Protein AF-A0A7C6XML5-F1 (afdb_monomer)

Radius of gyration: 17.0 Å; Cα contacts (8 Å, |Δi|>4): 108; chains: 1; bounding box: 41×27×44 Å

Nearest PDB structures (foldseek):
  8hfw-assembly1_A  TM=8.105E-01  e=1.320E-04  Burkholderia pyrrocinia
  3ksr-assembly1_A-2  TM=8.684E-01  e=2.801E-01  Xanthomonas campestris pv. campestris str. ATCC 33913
  1dwo-assembly1_A  TM=8.108E-01  e=1.750E-01  Manihot esculenta
  8j82-assembly2_D  TM=9.153E-01  e=4.191E-01  synthetic construct
  3stx-assembly1_A  TM=7.709E-01  e=3.919E-01  Solanum habrochaites

Foldseek 3Di:
DDQAEAEAEDDPPDALVVCPVVVVVCVVVVHHYDYHGQQCDDVNVDAFPCPDPVHNPVRNVPDDGSCVPPDVVSRVVRVVVVNVVRVVVD

Mean predicted aligned error: 3.47 Å

Structure (mmCIF, N/CA/C/O backbone):
data_AF-A0A7C6XML5-F1
#
_entry.id   AF-A0A7C6XML5-F1
#
loop_
_atom_site.group_PDB
_atom_site.id
_atom_site.type_symbol
_atom_site.label_atom_id
_atom_site.label_alt_id
_atom_site.label_comp_id
_atom_site.label_asym_id
_atom_site.label_entity_id
_atom_site.label_seq_id
_atom_site.pdbx_PDB_ins_code
_atom_site.Cartn_x
_atom_site.Cartn_y
_atom_site.Cartn_z
_atom_site.occupancy
_atom_site.B_iso_or_equiv
_atom_site.auth_seq_id
_atom_site.auth_comp_id
_atom_site.auth_asym_id
_atom_site.auth_atom_id
_atom_site.pdbx_PDB_model_num
ATOM 1 N N . MET A 1 1 ? -19.913 -3.870 22.309 1.00 60.12 1 MET A N 1
ATOM 2 C CA . MET A 1 1 ? -19.540 -4.594 21.073 1.00 60.12 1 MET A CA 1
ATOM 3 C C . MET A 1 1 ? -18.197 -4.051 20.616 1.00 60.12 1 MET A C 1
ATOM 5 O O . MET A 1 1 ? -18.021 -2.842 20.679 1.00 60.12 1 MET A O 1
ATOM 9 N N . THR A 1 2 ? -17.244 -4.900 20.236 1.00 76.44 2 THR A N 1
ATOM 10 C CA . THR A 1 2 ? -15.965 -4.450 19.663 1.00 76.44 2 THR A CA 1
ATOM 11 C C . THR A 1 2 ? -16.217 -3.877 18.271 1.00 76.44 2 THR A C 1
ATOM 13 O O . THR A 1 2 ? -16.793 -4.559 17.425 1.00 76.44 2 THR A O 1
ATOM 16 N N . GLN A 1 3 ? -15.834 -2.624 18.039 1.00 84.38 3 GLN A N 1
ATOM 17 C CA . GLN A 1 3 ? -15.988 -1.984 16.733 1.00 84.38 3 GLN A CA 1
ATOM 18 C C . GLN A 1 3 ? -14.941 -2.549 15.762 1.00 84.38 3 GLN A C 1
ATOM 20 O O . GLN A 1 3 ? -13.765 -2.545 16.122 1.00 84.38 3 GLN A O 1
ATOM 25 N N . PRO A 1 4 ? -15.314 -3.045 14.570 1.00 90.75 4 PRO A N 1
ATOM 26 C CA . PRO A 1 4 ? -14.350 -3.633 13.641 1.00 90.75 4 PRO A CA 1
ATOM 27 C C . PRO A 1 4 ? -13.365 -2.581 13.117 1.00 90.75 4 PRO A C 1
ATOM 29 O O . PRO A 1 4 ? -13.716 -1.406 12.989 1.00 90.75 4 PRO A O 1
ATOM 32 N N . THR A 1 5 ? -12.152 -3.009 12.773 1.00 96.06 5 THR A N 1
ATOM 33 C CA . THR A 1 5 ? -11.224 -2.194 11.981 1.00 96.06 5 THR A CA 1
ATOM 34 C C . THR A 1 5 ? -11.589 -2.281 10.497 1.00 96.06 5 THR A C 1
ATOM 36 O O . THR A 1 5 ? -11.713 -3.372 9.940 1.00 96.06 5 THR A O 1
ATOM 39 N N . LEU A 1 6 ? -11.754 -1.130 9.841 1.00 96.62 6 LEU A N 1
ATOM 40 C CA . LEU A 1 6 ? -11.989 -1.054 8.398 1.00 96.62 6 LEU A CA 1
ATOM 41 C C . LEU A 1 6 ? -10.664 -1.183 7.636 1.00 96.62 6 LEU A C 1
ATOM 43 O O . LEU A 1 6 ? -9.797 -0.318 7.755 1.00 96.62 6 LEU A O 1
ATOM 47 N N . ILE A 1 7 ? -10.516 -2.230 6.826 1.00 97.56 7 ILE A N 1
ATOM 48 C CA . ILE A 1 7 ? -9.406 -2.334 5.871 1.00 97.56 7 ILE A CA 1
ATOM 49 C C . ILE A 1 7 ? -9.786 -1.593 4.590 1.00 97.56 7 ILE A C 1
ATOM 51 O O . ILE A 1 7 ? -10.789 -1.921 3.956 1.00 97.56 7 ILE A O 1
ATOM 55 N N . LEU A 1 8 ? -8.988 -0.596 4.212 1.00 98.12 8 LEU A N 1
ATOM 56 C CA . LEU A 1 8 ? -9.203 0.211 3.013 1.00 98.12 8 LEU A CA 1
ATOM 57 C C . LEU A 1 8 ? -8.257 -0.268 1.910 1.00 98.12 8 LEU A C 1
ATOM 59 O O . LEU A 1 8 ? -7.035 -0.175 2.045 1.00 98.12 8 LEU A O 1
ATOM 63 N N . VAL A 1 9 ? -8.834 -0.788 0.828 1.00 97.81 9 VAL A N 1
ATOM 64 C CA . VAL A 1 9 ? -8.103 -1.340 -0.319 1.00 97.81 9 VAL A CA 1
ATOM 65 C C . VAL A 1 9 ? -8.235 -0.381 -1.491 1.00 97.81 9 VAL A C 1
ATOM 67 O O . VAL A 1 9 ? -9.344 0.008 -1.859 1.00 97.81 9 VAL A O 1
ATOM 70 N N . HIS A 1 10 ? -7.106 0.034 -2.058 1.00 97.38 10 HIS A N 1
ATOM 71 C CA . HIS A 1 10 ? -7.093 0.998 -3.152 1.00 97.38 10 HIS A CA 1
ATOM 72 C C . HIS A 1 10 ? -7.569 0.368 -4.473 1.00 97.38 10 HIS A C 1
ATOM 74 O O . HIS A 1 10 ? -7.524 -0.848 -4.665 1.00 97.38 10 HIS A O 1
ATOM 80 N N . GLY A 1 11 ? -8.014 1.214 -5.405 1.00 93.19 11 GLY A N 1
ATOM 81 C CA . GLY A 1 11 ? -8.329 0.808 -6.776 1.00 93.19 11 GLY A CA 1
ATOM 82 C C . GLY A 1 11 ? -7.082 0.655 -7.654 1.00 93.19 11 GLY A C 1
ATOM 83 O O . GLY A 1 11 ? -5.950 0.820 -7.198 1.00 93.19 11 GLY A O 1
ATOM 84 N N . ALA A 1 12 ? -7.288 0.365 -8.938 1.00 89.69 12 ALA A N 1
ATOM 85 C CA . ALA A 1 12 ? -6.199 0.323 -9.911 1.00 89.69 12 ALA A CA 1
ATOM 86 C C . ALA A 1 12 ? -5.474 1.679 -10.004 1.00 89.69 12 ALA A C 1
ATOM 88 O O . ALA A 1 12 ? -6.111 2.729 -9.920 1.00 89.69 12 ALA A O 1
ATOM 89 N N . PHE A 1 13 ? -4.153 1.639 -10.216 1.00 88.62 13 PHE A N 1
ATOM 90 C CA . PHE A 1 13 ? -3.295 2.825 -10.377 1.00 88.62 13 PHE A CA 1
ATOM 91 C C . PHE A 1 13 ? -3.278 3.783 -9.170 1.00 88.62 13 PHE A C 1
ATOM 93 O O . PHE A 1 13 ? -2.984 4.966 -9.320 1.00 88.62 13 PHE A O 1
ATOM 100 N N . ALA A 1 14 ? -3.590 3.278 -7.976 1.00 95.06 14 ALA A N 1
ATOM 101 C CA . ALA A 1 14 ? -3.634 4.047 -6.736 1.00 95.06 14 ALA A CA 1
ATOM 102 C C . ALA A 1 14 ? -2.747 3.418 -5.651 1.00 95.06 14 ALA A C 1
ATOM 104 O O . ALA A 1 14 ? -2.133 2.372 -5.854 1.00 95.06 14 ALA A O 1
ATOM 105 N N . THR A 1 15 ? -2.679 4.074 -4.496 1.00 97.06 15 THR A N 1
ATOM 106 C CA . THR A 1 15 ? -1.979 3.581 -3.305 1.00 97.06 15 THR A CA 1
ATOM 107 C C . THR A 1 15 ? -2.832 3.827 -2.064 1.00 97.06 15 THR A C 1
ATOM 109 O O . THR A 1 15 ? -3.827 4.558 -2.103 1.00 97.06 15 THR A O 1
ATOM 112 N N . SER A 1 16 ? -2.428 3.249 -0.938 1.00 97.81 16 SER A N 1
ATOM 113 C CA . SER A 1 16 ? -3.012 3.480 0.384 1.00 97.81 16 SER A CA 1
ATOM 114 C C . SER A 1 16 ? -3.085 4.969 0.752 1.00 97.81 16 SER A C 1
ATOM 116 O O . SER A 1 16 ? -4.032 5.396 1.412 1.00 97.81 16 SER A O 1
ATOM 118 N N . PHE A 1 17 ? -2.150 5.792 0.259 1.00 97.00 17 PHE A N 1
ATOM 119 C CA . PHE A 1 17 ? -2.085 7.230 0.544 1.00 97.00 17 PHE A CA 1
ATOM 120 C C . PHE A 1 17 ? -3.325 7.998 0.083 1.00 97.00 17 PHE A C 1
ATOM 122 O O . PHE A 1 17 ? -3.678 9.009 0.692 1.00 97.00 17 PHE A O 1
ATOM 129 N N . SER A 1 18 ? -4.024 7.513 -0.948 1.00 96.94 18 SER A N 1
ATOM 130 C CA . SER A 1 18 ? -5.266 8.127 -1.427 1.00 96.94 18 SER A CA 1
ATOM 131 C C . SER A 1 18 ? -6.369 8.145 -0.361 1.00 96.94 18 SER A C 1
ATOM 133 O O . SER A 1 18 ? -7.281 8.964 -0.445 1.00 96.94 18 SER A O 1
ATOM 135 N N . PHE A 1 19 ? -6.280 7.292 0.663 1.00 98.50 19 PHE A N 1
ATOM 136 C CA . PHE A 1 19 ? -7.236 7.259 1.767 1.00 98.50 19 PHE A CA 1
ATOM 137 C C . PHE A 1 19 ? -6.912 8.214 2.914 1.00 98.50 19 PHE A C 1
ATOM 139 O O . PHE A 1 19 ? -7.714 8.285 3.840 1.00 98.50 19 PHE A O 1
ATOM 146 N N . ALA A 1 20 ? -5.810 8.970 2.884 1.00 98.25 20 ALA A N 1
ATOM 147 C CA . ALA A 1 20 ? -5.434 9.829 4.011 1.00 98.25 20 ALA A CA 1
ATOM 148 C C . ALA A 1 20 ? -6.560 10.791 4.467 1.00 98.25 20 ALA A C 1
ATOM 150 O O . ALA A 1 20 ? -6.832 10.829 5.670 1.00 98.25 20 ALA A O 1
ATOM 151 N N . PRO A 1 21 ? -7.296 11.487 3.570 1.00 98.38 21 PRO A N 1
ATOM 152 C CA . PRO A 1 21 ? -8.438 12.306 3.987 1.00 98.38 21 PRO A CA 1
ATOM 153 C C . PRO A 1 21 ? -9.574 11.482 4.612 1.00 98.38 21 PRO A C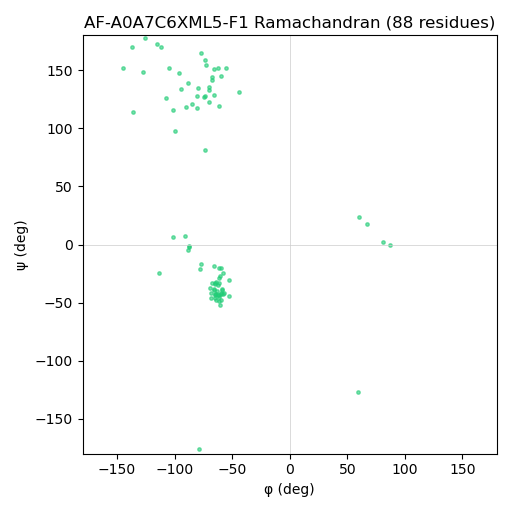 1
ATOM 155 O O . PRO A 1 21 ? -10.138 11.878 5.626 1.00 98.38 21 PRO A O 1
ATOM 158 N N . LEU A 1 22 ? -9.879 10.303 4.056 1.00 98.38 22 LEU A N 1
ATOM 159 C CA . LEU A 1 22 ? -10.907 9.412 4.602 1.00 98.38 22 LEU A CA 1
ATOM 160 C C . LEU A 1 22 ? -10.514 8.889 5.989 1.00 98.38 22 LEU A C 1
ATOM 162 O O . LEU A 1 22 ? -11.342 8.861 6.892 1.00 98.38 22 LEU A O 1
ATOM 166 N N . GLN A 1 23 ? -9.259 8.484 6.178 1.00 98.25 23 GLN A N 1
ATOM 167 C CA . GLN A 1 23 ? -8.774 8.006 7.470 1.00 98.25 23 GLN A CA 1
ATOM 168 C C . GLN A 1 23 ? -8.805 9.104 8.542 1.00 98.25 23 GLN A C 1
ATOM 170 O O . GLN A 1 23 ? -9.071 8.785 9.699 1.00 98.25 23 GLN A O 1
ATOM 175 N N . ALA A 1 24 ? -8.595 10.374 8.174 1.00 98.62 24 ALA A N 1
ATOM 176 C CA . ALA A 1 24 ? -8.758 11.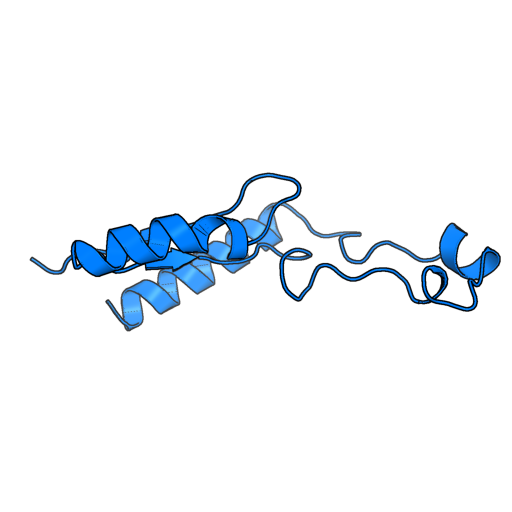502 9.092 1.00 98.62 24 ALA A CA 1
ATOM 177 C C . ALA A 1 24 ? -10.216 11.647 9.566 1.00 98.62 24 ALA A C 1
ATOM 179 O O . ALA A 1 24 ? -10.460 11.703 10.771 1.00 98.62 24 ALA A O 1
ATOM 180 N N . GLU A 1 25 ? -11.188 11.608 8.649 1.00 98.69 25 GLU A N 1
ATOM 181 C CA . GLU A 1 25 ? -12.617 11.643 9.001 1.00 98.69 25 GLU A CA 1
ATOM 182 C C . GLU A 1 25 ? -13.023 10.437 9.859 1.00 98.69 25 GLU A C 1
ATOM 184 O O . GLU A 1 25 ? -13.658 10.586 10.903 1.00 98.69 25 GLU A O 1
ATOM 189 N N . LEU A 1 26 ? -12.589 9.229 9.484 1.00 97.88 26 LEU A N 1
ATOM 190 C CA . LEU A 1 26 ? -12.828 8.023 10.279 1.00 97.88 26 LEU A CA 1
ATOM 191 C C . LEU A 1 26 ? -12.264 8.170 11.699 1.00 97.88 26 LEU A C 1
ATOM 193 O O . LEU A 1 26 ? -12.950 7.819 12.659 1.00 97.88 26 LEU A O 1
ATOM 197 N N . ALA A 1 27 ? -11.071 8.749 11.852 1.00 97.75 27 ALA A N 1
ATOM 198 C CA . ALA A 1 27 ? -10.476 9.009 13.159 1.00 97.75 27 ALA A CA 1
ATOM 199 C C . ALA A 1 27 ? -11.289 10.019 13.990 1.00 97.75 27 ALA A C 1
ATOM 201 O O . ALA A 1 27 ? -11.519 9.763 15.173 1.00 97.75 27 ALA A O 1
ATOM 202 N N . PHE A 1 28 ? -11.792 11.110 13.395 1.00 98.25 28 PHE A N 1
ATOM 203 C CA . PHE A 1 28 ? -12.681 12.060 14.089 1.00 98.25 28 PHE A CA 1
ATOM 204 C C . PHE A 1 28 ? -13.992 11.416 14.560 1.00 98.25 28 PHE A C 1
ATOM 206 O O . PHE A 1 28 ? -14.540 11.808 15.590 1.00 98.25 28 PHE A O 1
ATOM 213 N N . HIS A 1 29 ? -14.459 10.384 13.857 1.00 96.69 29 HIS A N 1
ATOM 214 C CA . HIS A 1 29 ? -15.633 9.594 14.227 1.00 96.69 29 HIS A CA 1
ATOM 215 C C . HIS A 1 29 ? -15.319 8.370 15.109 1.00 96.69 29 HIS A C 1
ATOM 217 O O . HIS A 1 29 ? -16.206 7.554 15.366 1.00 96.69 29 HIS A O 1
ATOM 223 N N . GLY A 1 30 ? -14.077 8.215 15.582 1.00 95.62 30 GLY A N 1
ATOM 224 C CA . GLY A 1 30 ? -13.667 7.084 16.421 1.00 95.62 30 GLY A CA 1
ATOM 225 C C . GLY A 1 30 ? -13.669 5.733 15.695 1.00 95.62 30 GLY A C 1
ATOM 226 O O . GLY A 1 30 ? -13.682 4.683 16.335 1.00 95.62 30 GLY A O 1
ATOM 227 N N . VAL A 1 31 ? -13.669 5.732 14.361 1.00 95.75 31 VAL A N 1
ATOM 228 C CA . VAL A 1 31 ? -13.642 4.527 13.531 1.00 95.75 31 VAL A CA 1
ATOM 229 C C . VAL A 1 31 ? -12.203 4.129 13.239 1.00 95.75 31 VAL A C 1
ATOM 231 O O . VAL A 1 31 ? -11.447 4.843 12.580 1.00 95.75 31 VAL A O 1
ATOM 234 N N . ARG A 1 32 ? -11.827 2.934 13.693 1.00 96.06 32 ARG A N 1
ATOM 235 C CA . ARG A 1 32 ? -10.517 2.354 13.393 1.00 96.06 32 ARG A CA 1
ATOM 236 C C . ARG A 1 32 ? -10.441 1.951 11.928 1.00 96.06 32 ARG A C 1
ATOM 238 O O . ARG A 1 32 ? -11.344 1.296 11.406 1.00 96.06 32 ARG A O 1
ATOM 245 N N . SER A 1 33 ? -9.349 2.323 11.273 1.00 97.25 33 SER A N 1
ATOM 246 C CA . SER A 1 33 ? -9.102 1.977 9.879 1.00 97.25 33 SER A CA 1
ATOM 247 C C . SER A 1 33 ? -7.624 1.726 9.611 1.00 97.25 33 SER A C 1
ATOM 249 O O . SER A 1 33 ? -6.757 2.298 10.271 1.00 97.25 33 SER A O 1
ATOM 251 N N . ALA A 1 34 ? -7.348 0.887 8.619 1.00 97.12 34 ALA A N 1
ATOM 252 C CA . ALA A 1 34 ? -6.016 0.651 8.087 1.00 97.12 34 ALA A CA 1
A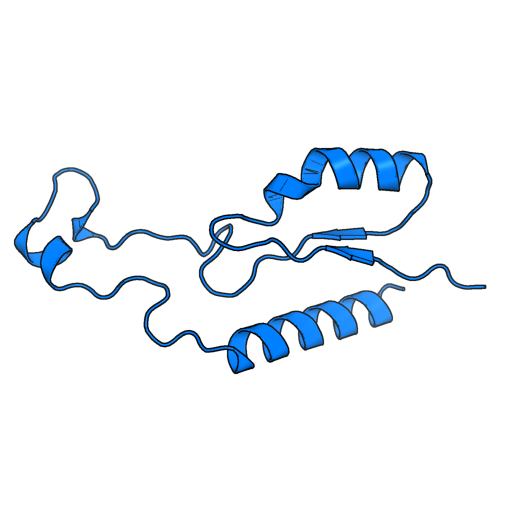TOM 253 C C . ALA A 1 34 ? -6.085 0.635 6.556 1.00 97.12 34 ALA A C 1
ATOM 255 O O . ALA A 1 34 ? -6.702 -0.249 5.963 1.00 97.12 34 ALA A O 1
ATOM 256 N N . ALA A 1 35 ? -5.455 1.619 5.918 1.00 98.12 35 ALA A N 1
ATOM 257 C CA . ALA A 1 35 ? -5.202 1.587 4.485 1.00 98.12 35 ALA A CA 1
ATOM 258 C C . ALA A 1 35 ? -3.980 0.709 4.197 1.00 98.12 35 ALA A C 1
ATOM 260 O O . ALA A 1 35 ? -2.965 0.804 4.888 1.00 98.12 35 ALA A O 1
ATOM 261 N N . VAL A 1 36 ? -4.090 -0.159 3.194 1.00 97.62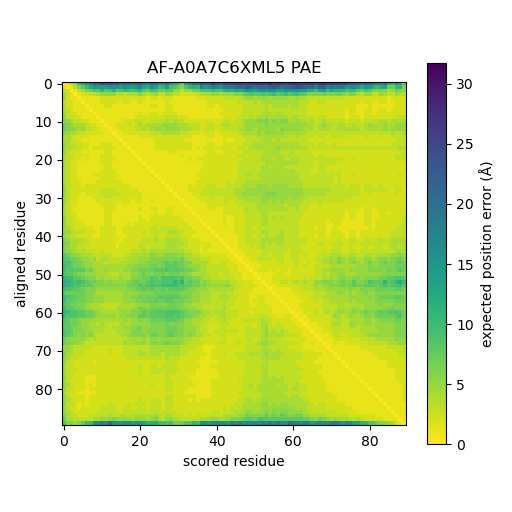 36 VAL A N 1
ATOM 262 C CA . VAL A 1 36 ? -3.040 -1.113 2.817 1.00 97.62 36 VAL A CA 1
ATOM 263 C C . VAL A 1 36 ? -2.719 -0.998 1.335 1.00 97.62 36 VAL A C 1
ATOM 265 O O . VAL A 1 36 ? -3.589 -0.676 0.527 1.00 97.62 36 VAL A O 1
ATOM 268 N N . ASP A 1 37 ? -1.464 -1.265 0.989 1.00 97.62 37 ASP A N 1
ATOM 269 C CA . ASP A 1 37 ? -1.013 -1.353 -0.396 1.00 97.62 37 ASP A CA 1
ATOM 270 C C . ASP A 1 37 ? -1.040 -2.807 -0.866 1.00 97.62 37 ASP A C 1
ATOM 272 O O . ASP A 1 37 ? -0.570 -3.709 -0.168 1.00 97.62 37 ASP A O 1
ATOM 276 N N . LEU A 1 38 ? -1.584 -3.034 -2.060 1.00 96.94 38 LEU A N 1
ATOM 277 C CA . LEU A 1 38 ? -1.455 -4.316 -2.742 1.00 96.94 38 LEU A CA 1
ATOM 278 C C . LEU A 1 38 ? -0.017 -4.491 -3.264 1.00 96.94 38 LEU A C 1
ATOM 280 O O . LEU A 1 38 ? 0.663 -3.495 -3.536 1.00 96.94 38 LEU A O 1
ATOM 284 N N . PRO A 1 39 ? 0.464 -5.735 -3.450 1.00 96.44 39 PRO A N 1
ATOM 285 C CA . PRO A 1 39 ? 1.764 -6.002 -4.060 1.00 96.44 39 PRO A CA 1
ATOM 286 C C . PRO A 1 39 ? 2.035 -5.137 -5.303 1.00 96.44 39 PRO A C 1
ATOM 288 O O . PRO A 1 39 ? 1.185 -4.992 -6.185 1.00 96.44 39 PRO A O 1
ATOM 291 N N . GLY A 1 40 ? 3.217 -4.517 -5.346 1.00 95.12 40 GLY A N 1
ATOM 292 C CA . GLY A 1 40 ? 3.619 -3.605 -6.423 1.00 95.12 40 GLY A CA 1
ATOM 293 C C . GLY A 1 40 ? 3.086 -2.169 -6.326 1.00 95.12 40 GLY A C 1
ATOM 294 O O . GLY A 1 40 ? 3.368 -1.372 -7.217 1.00 95.12 40 GLY A O 1
ATOM 295 N N . HIS A 1 41 ? 2.343 -1.822 -5.271 1.00 95.75 41 HIS A N 1
ATOM 296 C CA . HIS A 1 41 ? 1.790 -0.482 -5.046 1.00 95.75 41 HIS A CA 1
ATOM 297 C C . HIS A 1 41 ? 2.393 0.183 -3.797 1.00 95.75 41 HIS A C 1
ATOM 299 O O . HIS A 1 41 ? 3.176 -0.419 -3.056 1.00 95.75 41 HIS A O 1
ATOM 305 N N . GLY A 1 42 ? 2.069 1.461 -3.587 1.00 94.44 42 GLY A N 1
ATOM 306 C CA . GLY A 1 42 ? 2.597 2.251 -2.474 1.00 94.44 42 GLY A CA 1
ATOM 307 C C . GLY A 1 42 ? 4.116 2.333 -2.504 1.00 94.44 42 GLY A C 1
ATOM 308 O O . GLY A 1 42 ? 4.713 2.663 -3.525 1.00 94.44 42 GLY A O 1
ATOM 309 N N . PHE A 1 43 ? 4.756 1.983 -1.392 1.00 92.62 43 PHE A N 1
ATOM 310 C CA . PHE A 1 43 ? 6.219 1.959 -1.301 1.00 92.62 43 PHE A CA 1
ATOM 311 C C . PHE A 1 43 ? 6.884 0.904 -2.201 1.00 92.62 43 PHE A C 1
ATOM 313 O O . PHE A 1 43 ? 8.074 1.020 -2.486 1.00 92.62 43 PHE A O 1
ATOM 320 N N . ALA A 1 44 ? 6.140 -0.104 -2.667 1.00 93.19 44 ALA A N 1
ATOM 321 C CA . ALA A 1 44 ? 6.636 -1.106 -3.609 1.00 93.19 44 ALA A CA 1
ATOM 322 C C . ALA A 1 44 ? 6.458 -0.693 -5.083 1.00 93.19 44 ALA A C 1
ATOM 324 O O . ALA A 1 44 ? 6.929 -1.410 -5.968 1.00 93.19 44 ALA A O 1
ATOM 325 N N . ALA A 1 45 ? 5.812 0.447 -5.362 1.00 93.06 45 ALA A N 1
ATOM 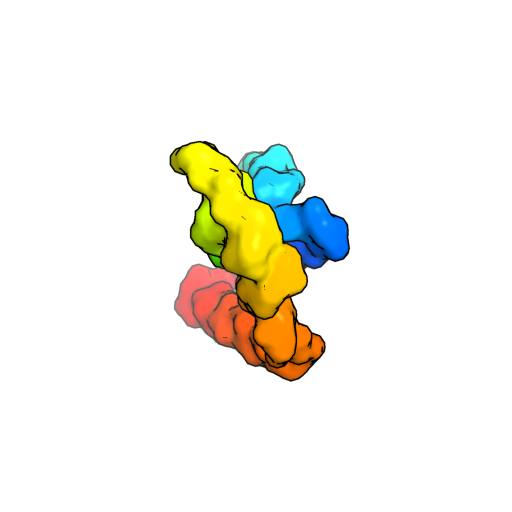326 C CA . ALA A 1 45 ? 5.672 0.989 -6.711 1.00 93.06 45 ALA A CA 1
ATOM 327 C C . ALA A 1 45 ? 7.008 1.575 -7.192 1.00 93.06 45 ALA A C 1
ATOM 329 O O . ALA A 1 45 ? 7.262 2.777 -7.111 1.00 93.06 45 ALA A O 1
ATOM 330 N N . THR A 1 46 ? 7.892 0.701 -7.664 1.00 91.44 46 THR A N 1
ATOM 331 C CA . THR A 1 46 ? 9.228 1.069 -8.138 1.00 91.44 46 THR A CA 1
ATOM 332 C C . THR A 1 46 ? 9.317 1.044 -9.658 1.00 91.44 46 THR A C 1
ATOM 334 O O . THR A 1 46 ? 8.628 0.275 -10.334 1.00 91.44 46 THR A O 1
ATOM 337 N N . PHE A 1 47 ? 10.217 1.871 -10.188 1.00 90.25 47 PHE A N 1
ATOM 338 C CA . PHE A 1 47 ? 10.626 1.829 -11.587 1.00 90.25 47 PHE A CA 1
ATOM 339 C C . PHE A 1 47 ? 11.920 1.017 -11.740 1.00 90.25 47 PHE A C 1
ATOM 341 O O . PHE A 1 47 ? 12.764 1.063 -10.838 1.00 90.25 47 PHE A O 1
ATOM 348 N N . PRO A 1 48 ? 12.115 0.316 -12.875 1.00 91.31 48 PRO A N 1
ATOM 349 C CA . PRO A 1 48 ? 13.390 -0.318 -13.196 1.00 91.31 48 PRO A CA 1
ATOM 350 C C . PRO A 1 48 ? 14.541 0.693 -13.165 1.00 91.31 48 PRO A C 1
ATOM 352 O O . PRO A 1 48 ? 14.343 1.879 -13.444 1.00 91.31 48 PRO A O 1
ATOM 355 N N . LEU A 1 49 ? 15.759 0.236 -12.869 1.00 90.25 49 LEU A N 1
ATOM 356 C CA . LEU A 1 49 ? 16.919 1.129 -12.762 1.00 90.25 49 LEU A CA 1
ATOM 357 C C . LEU A 1 49 ? 17.204 1.853 -14.080 1.00 90.25 49 LEU A C 1
ATOM 359 O O . LEU A 1 49 ? 17.592 3.017 -14.051 1.00 90.25 49 LEU A O 1
ATOM 363 N N . GLY A 1 50 ? 16.935 1.210 -15.222 1.00 93.00 50 GLY A N 1
ATOM 364 C CA . GLY A 1 50 ? 17.076 1.843 -16.536 1.00 93.00 50 GLY A CA 1
ATOM 365 C C . GLY A 1 50 ? 16.198 3.085 -16.745 1.00 93.00 50 GLY A C 1
ATOM 366 O O . GLY A 1 50 ? 16.513 3.903 -17.604 1.00 93.00 50 GLY A O 1
ATOM 367 N N . TYR A 1 51 ? 15.129 3.266 -15.958 1.00 93.50 51 TYR A N 1
ATOM 368 C CA . TYR A 1 51 ? 14.264 4.450 -16.020 1.00 93.50 51 TYR A CA 1
ATOM 369 C C . TYR A 1 51 ? 14.870 5.688 -15.331 1.00 93.50 51 TYR A C 1
ATOM 371 O O . TYR A 1 51 ? 14.449 6.808 -15.618 1.00 93.50 51 TYR A O 1
ATOM 379 N N . GLN A 1 52 ? 15.833 5.506 -14.423 1.00 93.44 52 GLN A N 1
ATOM 380 C CA . GLN A 1 52 ? 16.427 6.591 -13.630 1.00 93.44 52 GLN A CA 1
ATOM 381 C C . GLN A 1 52 ? 17.433 7.423 -14.435 1.00 93.44 52 GLN A C 1
ATOM 383 O O . GLN A 1 52 ? 17.879 7.003 -15.492 1.00 93.44 52 GLN A O 1
ATOM 388 N N . ALA A 1 53 ? 17.810 8.606 -13.938 1.00 93.69 53 ALA A N 1
ATOM 389 C CA . ALA A 1 53 ? 18.791 9.471 -14.597 1.00 93.69 53 ALA A CA 1
ATOM 390 C C . ALA A 1 53 ? 20.247 9.157 -14.167 1.00 93.69 53 ALA A C 1
ATOM 392 O O . ALA A 1 53 ? 20.492 9.002 -12.968 1.00 93.69 53 ALA A O 1
ATOM 393 N N . PRO A 1 54 ? 21.227 9.157 -15.097 1.00 94.12 54 PRO A N 1
ATOM 394 C CA . PRO A 1 54 ? 21.051 9.209 -16.552 1.00 94.12 54 PRO A CA 1
ATOM 395 C C . PRO A 1 54 ? 20.398 7.924 -17.086 1.00 94.12 54 PRO A C 1
ATOM 397 O O . PRO A 1 54 ? 20.706 6.832 -16.618 1.00 94.12 54 PRO A O 1
ATOM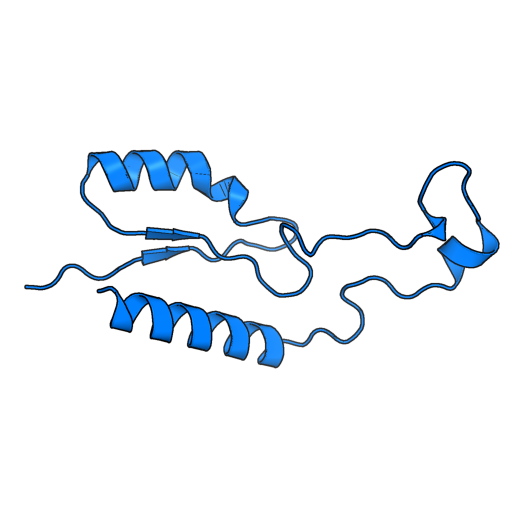 400 N N . GLN A 1 55 ? 19.502 8.071 -18.066 1.00 95.94 55 GLN A N 1
ATOM 401 C CA . GLN A 1 55 ? 18.648 6.976 -18.531 1.00 95.94 55 GLN A CA 1
ATOM 402 C C . GLN A 1 55 ? 19.419 5.941 -19.358 1.00 95.94 55 GLN A C 1
ATOM 404 O O . GLN A 1 55 ? 20.066 6.285 -20.348 1.00 95.94 55 GLN A O 1
ATOM 409 N N . ASP A 1 56 ? 19.298 4.666 -18.982 1.00 96.75 56 ASP A N 1
ATOM 410 C CA . ASP A 1 56 ? 19.810 3.523 -19.741 1.00 96.75 56 ASP A CA 1
ATOM 411 C C . ASP A 1 56 ? 18.659 2.889 -20.529 1.00 96.75 56 ASP A C 1
ATOM 413 O O . ASP A 1 56 ? 17.871 2.096 -20.008 1.00 96.75 56 ASP A O 1
ATOM 417 N N . LEU A 1 57 ? 18.557 3.256 -21.808 1.00 96.00 57 LEU A N 1
ATOM 418 C CA . LEU A 1 57 ? 17.467 2.824 -22.686 1.00 96.00 57 LEU A CA 1
ATOM 419 C C . LEU A 1 57 ? 17.498 1.321 -22.997 1.00 96.00 57 LEU A C 1
ATOM 421 O O . LEU A 1 57 ? 16.440 0.703 -23.147 1.00 96.00 57 LEU A O 1
ATOM 425 N N . ALA A 1 58 ? 18.684 0.714 -23.084 1.00 95.62 58 ALA A N 1
ATOM 426 C CA . ALA A 1 58 ? 18.803 -0.717 -23.363 1.00 95.62 58 ALA A CA 1
ATOM 427 C C . ALA A 1 58 ? 18.281 -1.533 -22.175 1.00 95.62 58 ALA A C 1
ATOM 429 O O . ALA A 1 58 ? 17.526 -2.497 -22.333 1.00 95.62 58 ALA A O 1
ATOM 430 N N . ARG A 1 59 ? 18.619 -1.089 -20.966 1.00 94.81 59 ARG A N 1
ATOM 431 C CA . ARG A 1 59 ? 18.112 -1.664 -19.726 1.00 94.81 59 ARG A CA 1
ATOM 432 C C . ARG A 1 59 ? 16.621 -1.388 -19.538 1.00 94.81 59 ARG A C 1
ATOM 434 O O . ARG A 1 59 ? 15.865 -2.313 -19.267 1.00 94.81 59 ARG A O 1
ATOM 441 N N . PHE A 1 60 ? 16.166 -0.156 -19.760 1.00 93.88 60 PHE A N 1
ATOM 442 C CA . PHE A 1 60 ? 14.756 0.214 -19.597 1.00 93.88 60 PHE A CA 1
ATOM 443 C C . PHE A 1 60 ? 13.810 -0.600 -20.491 1.00 93.88 60 PHE A C 1
ATOM 445 O O . PHE A 1 60 ? 12.728 -0.979 -20.057 1.00 93.88 60 PHE A O 1
ATOM 452 N N . THR A 1 61 ? 14.220 -0.900 -21.724 1.00 94.00 61 THR A N 1
ATOM 453 C CA . THR A 1 61 ? 13.392 -1.655 -22.681 1.00 94.00 61 THR A CA 1
ATOM 454 C C . THR A 1 61 ? 13.344 -3.162 -22.419 1.00 94.00 61 THR A C 1
ATOM 456 O O . THR A 1 61 ? 12.459 -3.833 -22.947 1.00 94.00 61 THR A O 1
ATOM 459 N N . SER A 1 62 ? 14.268 -3.704 -21.620 1.00 93.25 62 SER A N 1
ATOM 460 C CA . SER A 1 62 ? 14.393 -5.148 -21.375 1.00 93.25 62 SER A CA 1
ATOM 461 C C . SER A 1 62 ? 14.085 -5.568 -19.936 1.00 93.25 62 SER A C 1
ATOM 463 O O . SER A 1 62 ? 13.695 -6.717 -19.709 1.00 93.25 62 SER A O 1
ATOM 465 N N . GLU A 1 63 ? 14.231 -4.670 -18.959 1.00 93.25 63 GLU A N 1
ATOM 466 C CA . GLU A 1 63 ? 13.956 -4.988 -17.562 1.00 93.25 63 GLU A CA 1
ATOM 467 C C . GLU A 1 63 ? 12.459 -5.188 -17.301 1.00 93.25 63 GLU A C 1
ATOM 469 O O . GLU A 1 63 ? 11.623 -4.388 -17.730 1.00 93.25 63 GLU A O 1
ATOM 474 N N . PRO A 1 64 ? 12.087 -6.236 -16.549 1.00 91.88 64 PRO A N 1
ATOM 475 C CA . PRO A 1 64 ? 10.705 -6.427 -16.159 1.00 91.88 64 PRO A CA 1
ATOM 476 C C . PRO A 1 64 ? 10.258 -5.332 -15.186 1.00 91.88 64 PRO A C 1
ATOM 478 O O . PRO A 1 64 ? 11.005 -4.915 -14.302 1.00 91.88 64 PRO A O 1
ATOM 481 N N . GLY A 1 65 ? 8.995 -4.919 -15.300 1.00 89.31 65 GLY A N 1
ATOM 482 C CA . GLY A 1 65 ? 8.364 -4.093 -14.274 1.00 89.31 65 GLY A CA 1
ATOM 483 C C . GLY A 1 65 ? 8.279 -4.829 -12.934 1.00 89.31 65 GLY A C 1
ATOM 484 O O . GLY A 1 65 ? 8.159 -6.055 -12.896 1.00 89.31 65 GLY A O 1
ATOM 485 N N . SER A 1 66 ? 8.280 -4.073 -11.836 1.00 88.75 66 SER A N 1
ATOM 486 C CA . SER A 1 66 ? 8.196 -4.586 -10.459 1.00 88.75 66 SER A CA 1
ATOM 487 C C . SER A 1 66 ? 6.945 -5.430 -10.188 1.00 88.75 66 SER A C 1
ATOM 489 O O . SER A 1 66 ? 6.970 -6.308 -9.331 1.00 88.75 66 SER A O 1
ATOM 491 N N . ILE A 1 67 ? 5.875 -5.222 -10.959 1.00 91.75 67 ILE A N 1
ATOM 492 C CA . ILE A 1 67 ? 4.630 -5.994 -10.856 1.00 91.75 67 ILE A CA 1
ATOM 493 C C . ILE A 1 67 ? 4.630 -7.277 -11.702 1.00 91.75 67 ILE A C 1
ATOM 495 O O . ILE A 1 67 ? 3.635 -8.003 -11.726 1.00 91.75 67 ILE A O 1
ATOM 499 N N . ARG A 1 68 ? 5.700 -7.563 -12.459 1.00 94.25 68 ARG A N 1
ATOM 500 C CA . ARG A 1 68 ? 5.738 -8.734 -13.343 1.00 94.25 68 ARG A CA 1
ATOM 501 C C . ARG A 1 68 ? 5.602 -10.013 -12.520 1.00 94.25 68 ARG A C 1
ATOM 503 O O . ARG A 1 68 ? 6.476 -10.340 -11.727 1.00 94.25 68 ARG A O 1
ATOM 510 N N . GLY A 1 69 ? 4.550 -10.778 -12.801 1.00 94.75 69 GLY A N 1
ATOM 511 C CA . GLY A 1 69 ? 4.275 -12.045 -12.122 1.00 94.75 69 GLY A CA 1
ATOM 512 C C . GLY A 1 69 ? 3.475 -11.904 -10.829 1.00 94.75 69 GLY A C 1
ATOM 513 O O . GLY A 1 69 ? 3.160 -12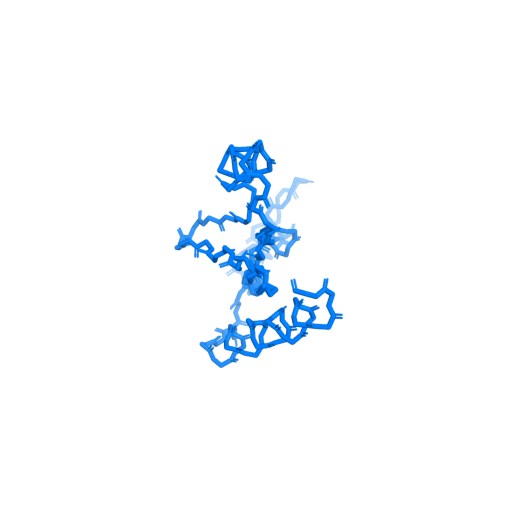.928 -10.237 1.00 94.75 69 GLY A O 1
ATOM 514 N N . VAL A 1 70 ? 3.104 -10.686 -10.420 1.00 95.62 70 VAL A N 1
ATOM 515 C CA . VAL A 1 70 ? 2.123 -10.483 -9.348 1.00 95.62 70 VAL A CA 1
ATOM 516 C C . VAL A 1 70 ? 0.766 -10.991 -9.820 1.00 95.62 70 VAL A C 1
ATOM 518 O O . VAL A 1 70 ? 0.287 -10.625 -10.897 1.00 95.62 70 VAL A O 1
ATOM 521 N N . THR A 1 71 ? 0.151 -11.841 -9.009 1.00 96.31 71 THR A N 1
ATOM 522 C CA . THR A 1 71 ? -1.130 -12.485 -9.300 1.00 96.31 71 THR A CA 1
ATOM 523 C C . THR A 1 71 ? -2.244 -11.982 -8.385 1.00 96.31 71 THR A C 1
ATOM 525 O O . THR A 1 71 ? -2.014 -11.307 -7.381 1.00 96.31 71 THR A O 1
ATOM 528 N N . VAL A 1 72 ? -3.486 -12.351 -8.708 1.00 95.44 72 VAL A N 1
ATOM 529 C CA . VAL A 1 72 ? -4.630 -12.111 -7.815 1.00 95.44 72 VAL A CA 1
ATOM 530 C C . VAL A 1 72 ? -4.467 -12.866 -6.491 1.00 95.44 72 VAL A C 1
ATOM 532 O O . VAL A 1 72 ? -4.828 -12.328 -5.447 1.00 95.44 72 VAL A O 1
ATOM 535 N N . ASP A 1 73 ? -3.868 -14.057 -6.500 1.00 98.31 73 ASP A N 1
ATOM 536 C CA . ASP A 1 73 ? -3.633 -14.837 -5.280 1.00 98.31 73 ASP A CA 1
ATOM 537 C C . ASP A 1 73 ? -2.659 -14.133 -4.328 1.00 98.31 73 ASP A C 1
ATOM 539 O O . ASP A 1 73 ? -2.829 -14.194 -3.108 1.00 98.31 73 ASP A O 1
ATOM 543 N N . ASP A 1 74 ? -1.675 -13.406 -4.864 1.00 97.69 74 ASP A N 1
ATOM 544 C CA . A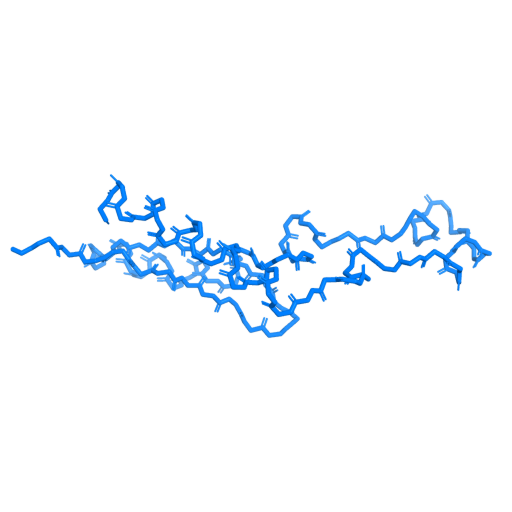SP A 1 74 ? -0.773 -12.584 -4.054 1.00 97.69 74 ASP A CA 1
ATOM 545 C C . ASP A 1 74 ? -1.523 -11.434 -3.373 1.00 97.69 74 ASP A C 1
ATOM 547 O O . ASP A 1 74 ? -1.286 -11.152 -2.197 1.00 97.69 74 ASP A O 1
ATOM 551 N N . ASN A 1 75 ? -2.491 -10.827 -4.069 1.00 96.38 75 ASN A N 1
ATOM 552 C CA . ASN A 1 75 ? -3.365 -9.810 -3.482 1.00 96.38 75 ASN A CA 1
ATOM 553 C C . ASN A 1 75 ? -4.241 -10.404 -2.370 1.00 96.38 75 ASN A C 1
ATOM 555 O O . ASN A 1 75 ? -4.340 -9.824 -1.289 1.00 96.38 75 ASN A O 1
ATOM 559 N N . VAL A 1 76 ? -4.856 -11.570 -2.602 1.00 97.75 76 VAL A N 1
ATOM 560 C CA . VAL A 1 76 ? -5.687 -12.259 -1.597 1.00 97.75 76 VAL A CA 1
ATOM 561 C C . VAL A 1 76 ? -4.867 -12.598 -0.355 1.00 97.75 76 VAL A C 1
ATOM 563 O O . VAL A 1 76 ? -5.332 -12.375 0.766 1.00 97.75 76 VAL A O 1
ATOM 566 N N . ARG A 1 77 ? -3.635 -13.088 -0.534 1.00 98.38 77 ARG A N 1
ATOM 567 C CA . ARG A 1 77 ? -2.719 -13.393 0.570 1.00 98.38 77 ARG A CA 1
ATOM 568 C C . ARG A 1 77 ? -2.403 -12.146 1.391 1.00 98.38 77 ARG A C 1
ATOM 570 O O . ARG A 1 77 ? -2.641 -12.152 2.597 1.00 98.38 77 ARG A O 1
ATOM 577 N N . ALA A 1 78 ? -1.975 -11.066 0.736 1.00 97.00 78 ALA A N 1
ATOM 578 C CA . ALA A 1 78 ? -1.654 -9.804 1.402 1.00 97.00 78 ALA A CA 1
ATOM 579 C C . ALA A 1 78 ? -2.851 -9.239 2.193 1.00 97.00 78 ALA A C 1
ATOM 581 O O . ALA A 1 78 ? -2.703 -8.804 3.337 1.00 97.00 78 ALA A O 1
ATOM 582 N N . LEU A 1 79 ? -4.060 -9.293 1.624 1.00 97.31 79 LEU A N 1
ATOM 583 C CA . LEU A 1 79 ? -5.276 -8.835 2.304 1.00 97.31 79 LEU A CA 1
ATOM 584 C C . LEU A 1 79 ? -5.673 -9.733 3.481 1.00 97.31 79 LEU A C 1
ATOM 586 O O . LEU A 1 79 ? -6.115 -9.228 4.512 1.00 97.31 79 LEU A O 1
ATOM 590 N N . THR A 1 80 ? -5.494 -11.048 3.357 1.00 98.06 80 THR A N 1
ATOM 591 C CA . THR A 1 80 ? -5.777 -11.997 4.444 1.00 98.06 80 THR A CA 1
ATOM 592 C C . THR A 1 80 ? -4.834 -11.773 5.625 1.00 98.06 80 THR A C 1
ATOM 594 O O . THR A 1 80 ? -5.283 -11.739 6.771 1.00 98.06 80 THR A O 1
ATOM 597 N N . GLU A 1 81 ? -3.546 -11.545 5.361 1.00 97.75 81 GLU A N 1
ATOM 598 C CA . GLU A 1 81 ? -2.551 -11.197 6.384 1.00 97.75 81 GLU A CA 1
ATOM 599 C C . GLU A 1 81 ? -2.882 -9.864 7.070 1.00 97.75 81 GLU A C 1
ATOM 601 O O . GLU A 1 81 ? -2.846 -9.765 8.299 1.00 97.75 81 GLU A O 1
ATOM 606 N N . ALA A 1 82 ? -3.275 -8.843 6.30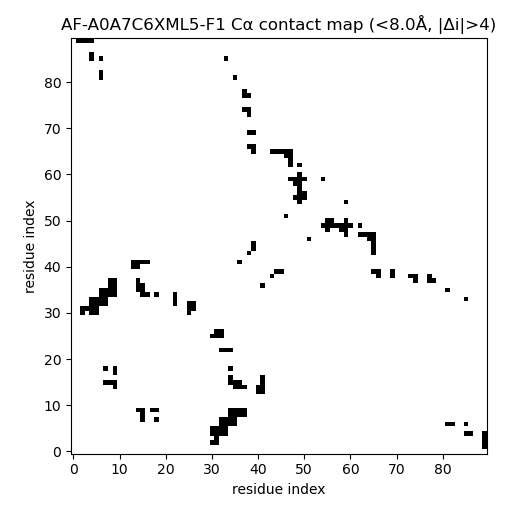1 1.00 97.06 82 ALA A N 1
ATOM 607 C CA . ALA A 1 82 ? -3.710 -7.564 6.856 1.00 97.06 82 ALA A CA 1
ATOM 608 C C . ALA A 1 82 ? -4.957 -7.706 7.744 1.00 97.06 82 ALA A C 1
ATOM 610 O O . ALA A 1 82 ? -5.003 -7.134 8.835 1.00 97.06 82 ALA A O 1
ATOM 611 N N . ALA A 1 83 ? -5.948 -8.491 7.314 1.00 96.25 83 ALA A N 1
ATOM 612 C CA . ALA A 1 83 ? -7.160 -8.755 8.085 1.00 96.25 83 ALA A CA 1
ATOM 613 C C . ALA A 1 83 ? -6.870 -9.536 9.378 1.00 96.25 83 ALA A C 1
ATOM 615 O O . ALA A 1 83 ? -7.445 -9.225 10.422 1.00 96.25 83 ALA A O 1
ATOM 616 N N . ALA A 1 84 ? -5.957 -10.511 9.335 1.00 96.88 84 ALA A N 1
ATOM 617 C CA . ALA A 1 84 ? -5.509 -11.240 10.521 1.00 96.88 84 ALA A CA 1
ATOM 618 C C . ALA A 1 84 ? -4.852 -10.297 11.540 1.00 96.88 84 ALA A C 1
ATOM 620 O O . ALA A 1 84 ? -5.264 -10.269 12.699 1.00 96.88 84 ALA A O 1
ATOM 621 N N . ARG A 1 85 ? -3.923 -9.441 11.091 1.00 95.44 85 ARG A N 1
ATOM 622 C CA . ARG A 1 85 ? -3.294 -8.414 11.939 1.00 95.44 85 ARG A CA 1
ATOM 623 C C . ARG A 1 85 ? -4.306 -7.429 12.518 1.00 95.44 85 ARG A C 1
ATOM 625 O O . ARG A 1 85 ? -4.212 -7.068 13.686 1.00 95.44 85 ARG A O 1
ATOM 632 N N . ALA A 1 86 ? -5.278 -6.988 11.720 1.00 94.69 86 ALA A N 1
ATOM 633 C CA . ALA A 1 86 ? -6.333 -6.106 12.209 1.00 94.69 86 ALA A CA 1
ATOM 634 C C . ALA A 1 86 ? -7.120 -6.774 13.337 1.00 94.69 86 ALA A C 1
ATOM 636 O O . ALA A 1 86 ? -7.244 -6.186 14.403 1.00 94.69 86 ALA A O 1
ATOM 637 N N . LYS A 1 87 ? -7.534 -8.033 13.149 1.00 93.19 87 LYS A N 1
ATOM 638 C CA . LYS A 1 87 ? -8.241 -8.821 14.166 1.00 93.19 87 LYS A CA 1
ATOM 639 C C . LYS A 1 87 ? -7.433 -8.989 15.458 1.00 93.19 87 LYS A C 1
ATOM 641 O O . LYS A 1 87 ? -8.015 -8.949 16.539 1.00 93.19 87 LYS A O 1
ATOM 646 N N . GLU A 1 88 ? -6.119 -9.187 15.368 1.00 93.44 88 GLU A N 1
ATOM 647 C CA . GLU A 1 88 ? -5.229 -9.299 16.537 1.00 93.44 88 GLU A CA 1
ATOM 648 C C . GLU A 1 88 ? -5.153 -8.000 17.351 1.00 93.44 88 GLU A C 1
ATOM 650 O O . GLU A 1 88 ? -5.050 -8.039 18.577 1.00 93.44 88 GLU A O 1
ATOM 655 N N . HIS A 1 89 ? -5.248 -6.848 16.686 1.00 88.12 89 HIS A N 1
ATOM 656 C CA . HIS A 1 89 ? -5.197 -5.520 17.309 1.00 88.12 89 HIS A CA 1
ATOM 657 C C . HIS A 1 89 ? -6.589 -4.867 17.480 1.00 88.12 89 HIS A C 1
ATOM 659 O O . HIS A 1 89 ? -6.708 -3.725 17.940 1.00 88.12 89 HIS A O 1
ATOM 665 N N . GLY A 1 90 ? -7.643 -5.631 17.174 1.00 74.38 90 GLY A N 1
ATOM 666 C CA . GLY A 1 90 ? -9.064 -5.294 17.231 1.00 74.38 90 GLY A CA 1
ATOM 667 C C . GLY A 1 90 ? -9.620 -4.892 15.874 1.00 74.38 90 GLY A C 1
ATOM 668 O O . GLY A 1 90 ? -9.695 -3.682 15.605 1.00 74.38 90 GLY A O 1
#

Solvent-accessible surface area (backbone atoms only — not comparable to full-atom values): 5412 Å² total; per-residue (Å²): 132,87,71,70,48,44,75,43,75,55,63,88,100,50,30,29,74,79,42,53,70,57,54,52,53,32,49,78,70,72,44,52,68,45,64,42,56,52,88,45,27,48,95,52,56,56,76,50,75,23,71,41,89,85,68,35,65,74,47,44,77,67,55,70,58,68,53,68,84,71,50,70,67,57,40,52,50,54,51,51,52,52,52,52,54,38,60,76,76,65

Sequence (90 aa):
MTQPTLILVHGAFATSFSFAPLQAELAFHGVRSAAVDLPGHGFAATFPLGYQAPQDLARFTSEPGSIRGVTVDDNVRALTEAAARAKEHG

pLDDT: mean 94.37, std 5.47, range [60.12, 98.69]

Secondary structure (DSSP, 8-state):
-PPPPEEEE--TT--GGGGHHHHHHHHHTT--EEEE--TTSGGG----GGGSSSP-HHHHHHSPPTTTT--HHHHHHHHHHHHHHHHHH-